Protein AF-A0A9D5STB0-F1 (afdb_monomer_lite)

pLDDT: mean 89.06, std 8.15, range [52.94, 96.62]

Secondary structure (DSSP, 8-state):
-PPPPHHHHHHHHHHHHHTS-TTTS-SSSPPP---PPPHHHHHHHHHHHHHHHT-

Structure (mmCIF, N/CA/C/O backbone):
data_AF-A0A9D5STB0-F1
#
_entry.id   AF-A0A9D5STB0-F1
#
loop_
_atom_site.group_PDB
_atom_site.id
_atom_site.type_symbol
_atom_site.label_atom_id
_atom_site.label_alt_id
_atom_site.label_comp_id
_atom_site.label_asym_id
_atom_site.label_entity_id
_atom_site.label_seq_id
_atom_site.pdbx_PDB_ins_code
_atom_site.Cartn_x
_atom_site.Cartn_y
_atom_site.Cartn_z
_atom_site.occupancy
_atom_site.B_iso_or_equiv
_atom_site.auth_seq_id
_atom_site.auth_comp_id
_atom_site.auth_asym_id
_atom_site.auth_atom_id
_atom_site.pdbx_PDB_model_num
ATOM 1 N N . TYR A 1 1 ? 9.777 21.940 -3.561 1.00 73.94 1 TYR A N 1
ATOM 2 C CA . TYR A 1 1 ? 9.305 20.545 -3.565 1.00 73.94 1 TYR A CA 1
ATOM 3 C C . TYR A 1 1 ? 9.721 19.999 -4.905 1.00 73.94 1 TYR A C 1
ATOM 5 O O . TYR A 1 1 ? 9.293 20.561 -5.905 1.00 73.94 1 TYR A O 1
ATOM 13 N N . GLU A 1 2 ? 10.614 19.018 -4.909 1.00 84.69 2 GLU A N 1
ATOM 14 C CA . GLU A 1 2 ? 11.084 18.399 -6.147 1.00 84.69 2 GLU A CA 1
ATOM 15 C C . GLU A 1 2 ? 10.091 17.315 -6.555 1.00 84.69 2 GLU A C 1
ATOM 17 O O . GLU A 1 2 ? 9.689 16.494 -5.727 1.00 84.69 2 GLU A O 1
ATOM 22 N N . LEU A 1 3 ? 9.662 17.354 -7.814 1.00 90.31 3 LEU A N 1
ATOM 23 C CA . LEU A 1 3 ? 8.772 16.348 -8.378 1.00 90.31 3 LEU A CA 1
ATOM 24 C C . LEU A 1 3 ? 9.611 15.234 -9.009 1.00 90.31 3 LEU A C 1
ATOM 26 O O . LEU A 1 3 ? 10.568 15.544 -9.719 1.00 90.31 3 LEU A O 1
ATOM 30 N N . PRO A 1 4 ? 9.255 13.958 -8.790 1.00 92.50 4 PRO A N 1
ATOM 31 C CA . PRO A 1 4 ? 9.915 12.862 -9.476 1.00 92.50 4 PRO A CA 1
ATOM 32 C C . PRO A 1 4 ? 9.630 12.918 -10.981 1.00 92.50 4 PRO A C 1
ATOM 34 O O . PRO A 1 4 ? 8.583 13.392 -11.432 1.00 92.50 4 PRO A O 1
ATOM 37 N N . THR A 1 5 ? 10.568 12.394 -11.754 1.00 96.25 5 THR A N 1
ATOM 38 C CA . THR A 1 5 ? 10.439 12.189 -13.196 1.00 96.25 5 THR A CA 1
ATOM 39 C C . THR A 1 5 ? 9.399 11.113 -13.515 1.00 96.25 5 THR A C 1
ATOM 41 O O . THR A 1 5 ? 9.024 10.287 -12.676 1.00 96.25 5 THR A O 1
ATOM 44 N N . ILE A 1 6 ? 8.930 11.084 -14.762 1.00 95.25 6 ILE A N 1
ATOM 45 C CA . ILE A 1 6 ? 7.976 10.066 -15.221 1.00 95.25 6 ILE A CA 1
ATOM 46 C C . ILE A 1 6 ? 8.596 8.665 -15.150 1.00 95.25 6 ILE A C 1
ATOM 48 O O . ILE A 1 6 ? 7.909 7.690 -14.837 1.00 95.25 6 ILE A O 1
ATOM 52 N N . GLU A 1 7 ? 9.895 8.562 -15.409 1.00 96.62 7 GLU A N 1
ATOM 53 C CA . GLU A 1 7 ? 10.677 7.334 -15.341 1.00 96.62 7 GLU A CA 1
ATOM 54 C C . GLU A 1 7 ? 10.738 6.796 -13.909 1.00 96.62 7 GLU A C 1
ATOM 56 O O . GLU A 1 7 ? 10.498 5.607 -13.693 1.00 96.62 7 GLU A O 1
ATOM 61 N N . GLU A 1 8 ? 10.980 7.670 -12.930 1.00 95.38 8 GLU A N 1
ATOM 62 C CA . GLU A 1 8 ? 10.991 7.318 -11.507 1.00 95.38 8 GLU A CA 1
ATOM 63 C C . GLU A 1 8 ? 9.610 6.875 -11.024 1.00 95.38 8 GLU A C 1
ATOM 65 O O . GLU A 1 8 ? 9.495 5.850 -10.351 1.00 95.38 8 GLU A O 1
ATOM 70 N N . ILE A 1 9 ? 8.548 7.585 -11.421 1.00 95.25 9 ILE A N 1
ATOM 71 C CA . ILE A 1 9 ? 7.168 7.199 -11.098 1.00 95.25 9 ILE A CA 1
ATOM 72 C C . ILE A 1 9 ? 6.858 5.815 -11.682 1.00 95.25 9 ILE A C 1
ATOM 74 O O . ILE A 1 9 ? 6.339 4.943 -10.983 1.00 95.25 9 ILE A O 1
ATOM 78 N N . ARG A 1 10 ? 7.215 5.574 -12.950 1.00 95.31 10 ARG A N 1
ATOM 79 C CA . ARG A 1 10 ? 6.994 4.281 -13.612 1.00 95.31 10 ARG A CA 1
ATOM 80 C C . ARG A 1 10 ? 7.757 3.154 -12.918 1.00 95.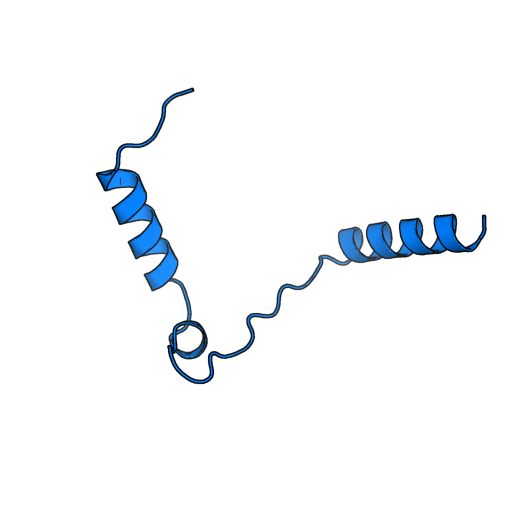31 10 ARG A C 1
ATOM 82 O O . ARG A 1 10 ? 7.186 2.085 -12.701 1.00 95.31 10 ARG A O 1
ATOM 89 N N . ALA A 1 11 ? 9.028 3.378 -12.588 1.00 96.44 11 ALA A N 1
ATOM 90 C CA . ALA A 1 11 ? 9.857 2.399 -11.894 1.00 96.44 11 ALA A CA 1
ATOM 91 C C . ALA A 1 11 ? 9.289 2.073 -10.507 1.00 96.44 11 ALA A C 1
ATOM 93 O O . ALA A 1 11 ? 9.183 0.899 -10.150 1.00 96.44 11 ALA A O 1
ATOM 94 N N . HIS A 1 12 ? 8.846 3.094 -9.770 1.00 95.00 12 HIS A N 1
ATOM 95 C CA . HIS A 1 12 ? 8.212 2.931 -8.468 1.00 95.00 12 HIS A CA 1
ATOM 96 C C . HIS A 1 12 ? 6.935 2.091 -8.560 1.00 95.00 12 HIS A C 1
ATOM 98 O O . HIS A 1 12 ? 6.820 1.083 -7.868 1.00 95.00 12 HIS A O 1
ATOM 104 N N . CYS A 1 13 ? 6.011 2.439 -9.463 1.00 93.44 13 CYS A N 1
ATOM 105 C CA . CYS A 1 13 ? 4.778 1.676 -9.656 1.00 93.44 13 CYS A CA 1
ATOM 106 C C . CYS A 1 13 ? 5.056 0.213 -10.018 1.00 93.44 13 CYS A C 1
ATOM 108 O O . CYS A 1 13 ? 4.400 -0.680 -9.488 1.00 93.44 13 CYS A O 1
ATOM 110 N N . LYS A 1 14 ? 6.042 -0.047 -10.889 1.00 93.94 14 LYS A N 1
ATOM 111 C CA . LYS A 1 14 ? 6.427 -1.414 -11.258 1.00 93.94 14 LYS A CA 1
ATOM 112 C C . LYS A 1 14 ? 6.920 -2.202 -10.040 1.00 93.94 14 LYS A C 1
ATOM 114 O O . LYS A 1 14 ? 6.416 -3.293 -9.793 1.00 93.94 14 LYS A O 1
ATOM 119 N N . ALA A 1 15 ? 7.829 -1.627 -9.255 1.00 94.44 15 ALA A N 1
ATOM 120 C CA . ALA A 1 15 ? 8.353 -2.264 -8.049 1.00 94.44 15 ALA A CA 1
ATOM 121 C C . ALA A 1 15 ? 7.259 -2.513 -6.991 1.00 94.44 15 ALA A C 1
ATOM 123 O O . ALA A 1 15 ? 7.244 -3.558 -6.342 1.00 94.44 15 ALA A O 1
ATOM 124 N N . SER A 1 16 ? 6.309 -1.585 -6.830 1.00 90.06 16 SER A N 1
ATOM 125 C CA . SER A 1 16 ? 5.168 -1.766 -5.924 1.00 90.06 16 SER A CA 1
ATOM 126 C C . SER A 1 16 ? 4.232 -2.890 -6.368 1.00 90.06 16 SER A C 1
ATOM 128 O O . SER A 1 16 ? 3.728 -3.622 -5.528 1.00 90.06 16 SER A O 1
ATOM 130 N N . LEU A 1 17 ? 3.997 -3.054 -7.672 1.00 89.69 17 LEU A N 1
ATOM 131 C CA . LEU A 1 17 ? 3.166 -4.147 -8.189 1.00 89.69 17 LEU A CA 1
ATOM 132 C C . LEU A 1 17 ? 3.864 -5.509 -8.073 1.00 89.69 17 LEU A C 1
ATOM 134 O O . LEU A 1 17 ? 3.204 -6.522 -7.844 1.00 89.69 17 LEU A O 1
ATOM 138 N N . GLU A 1 18 ? 5.190 -5.545 -8.210 1.00 91.88 18 GLU A N 1
ATOM 139 C CA . GLU A 1 18 ? 5.990 -6.762 -8.026 1.00 91.88 18 GLU A CA 1
ATOM 140 C C . GLU A 1 18 ? 5.951 -7.283 -6.581 1.00 91.88 18 GLU A C 1
ATOM 142 O O . GLU A 1 18 ? 6.039 -8.491 -6.376 1.00 91.88 18 GLU A O 1
ATOM 147 N N . SER A 1 19 ? 5.758 -6.415 -5.581 1.00 90.31 19 SER A N 1
ATOM 148 C CA . SER A 1 19 ? 5.657 -6.832 -4.173 1.00 90.31 19 SER A CA 1
ATOM 149 C C . SER A 1 19 ? 4.273 -7.359 -3.766 1.00 90.31 19 SER A C 1
ATOM 151 O O . SER A 1 19 ? 4.118 -7.892 -2.665 1.00 90.31 19 SER A O 1
ATOM 153 N N . MET A 1 20 ? 3.267 -7.242 -4.638 1.00 89.62 20 MET A N 1
ATOM 154 C CA . MET A 1 20 ? 1.903 -7.713 -4.386 1.00 89.62 20 MET A CA 1
ATOM 155 C C . MET A 1 20 ? 1.692 -9.154 -4.864 1.00 89.62 20 MET A C 1
ATOM 157 O O . MET A 1 20 ? 2.240 -9.578 -5.885 1.00 89.62 20 MET A O 1
ATOM 161 N N . TRP A 1 21 ? 0.829 -9.888 -4.157 1.00 86.00 21 TRP A N 1
ATOM 162 C CA . TRP A 1 21 ? 0.449 -11.263 -4.500 1.00 86.00 21 TRP A CA 1
ATOM 163 C C . TRP A 1 21 ? -0.371 -11.334 -5.796 1.00 86.00 21 TRP A C 1
ATOM 165 O O . TRP A 1 21 ? -1.186 -10.451 -6.081 1.00 86.00 21 TRP A O 1
ATOM 175 N N . ASP A 1 22 ? -0.165 -12.391 -6.584 1.00 84.19 22 ASP A N 1
ATOM 176 C CA . ASP A 1 22 ? -0.784 -12.572 -7.906 1.00 84.19 22 ASP A CA 1
ATOM 177 C C . ASP A 1 22 ? -2.315 -12.652 -7.833 1.00 84.19 22 ASP A C 1
ATOM 179 O O . ASP A 1 22 ? -3.015 -12.141 -8.705 1.00 84.19 22 ASP A O 1
ATOM 183 N N . GLU A 1 23 ? -2.844 -13.189 -6.739 1.00 83.75 23 GLU A N 1
ATOM 184 C CA . GLU A 1 23 ? -4.265 -13.307 -6.421 1.00 83.75 23 GLU A CA 1
ATOM 185 C C . GLU A 1 23 ? -4.991 -11.960 -6.330 1.00 83.75 23 GLU A C 1
ATOM 187 O O . GLU A 1 23 ? -6.166 -11.855 -6.697 1.00 83.75 23 GLU A O 1
ATOM 192 N N . VAL A 1 24 ? -4.295 -10.930 -5.843 1.00 83.44 24 VAL A N 1
ATOM 193 C CA . VAL A 1 24 ? -4.816 -9.559 -5.729 1.00 83.44 24 VAL A CA 1
ATOM 194 C C . VAL A 1 24 ? -4.716 -8.835 -7.077 1.00 83.44 24 VAL A C 1
ATOM 196 O O . VAL A 1 24 ? -5.49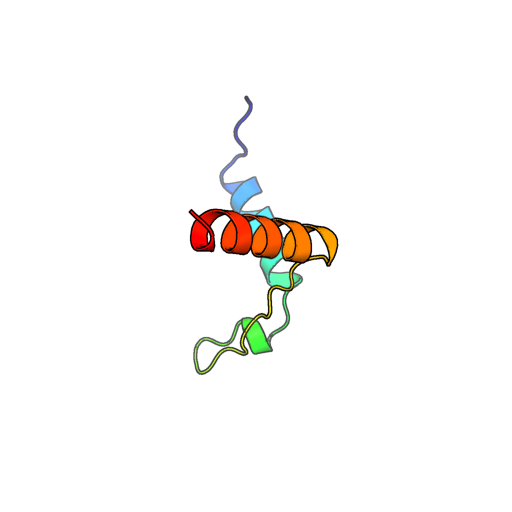9 -7.930 -7.350 1.00 83.44 24 VAL A O 1
ATOM 199 N N . LYS A 1 25 ? -3.788 -9.258 -7.948 1.00 83.94 25 LYS A N 1
ATOM 200 C CA . LYS A 1 25 ? -3.532 -8.661 -9.270 1.00 83.94 25 LYS A CA 1
ATOM 201 C C . LYS A 1 25 ? -4.411 -9.229 -10.394 1.00 83.94 25 LYS A C 1
ATOM 203 O O . LYS A 1 25 ? -4.313 -8.756 -11.525 1.00 83.94 25 LYS A O 1
ATOM 208 N N . ARG A 1 26 ? -5.244 -10.244 -10.130 1.00 89.06 26 ARG A N 1
ATOM 209 C CA . ARG A 1 26 ? -6.103 -10.859 -11.160 1.00 89.06 26 ARG A CA 1
ATOM 210 C C . ARG A 1 26 ? -7.124 -9.857 -11.707 1.00 89.06 26 ARG A C 1
ATOM 212 O O . ARG A 1 26 ? -7.774 -9.159 -10.936 1.00 89.06 26 ARG A O 1
ATOM 219 N N . PHE A 1 27 ? -7.307 -9.840 -13.029 1.00 84.31 27 PHE A N 1
ATOM 220 C CA . PHE A 1 27 ? -8.321 -9.003 -13.685 1.00 84.31 27 PHE A CA 1
ATOM 221 C C . PHE A 1 27 ? -9.748 -9.500 -13.426 1.00 84.31 27 PHE A C 1
ATOM 223 O O . PHE A 1 27 ? -10.644 -8.690 -13.205 1.00 84.31 27 PHE A O 1
ATOM 230 N N . ASP A 1 28 ? -9.935 -10.821 -13.383 1.00 77.62 28 ASP A N 1
ATOM 231 C CA . ASP A 1 28 ? -11.211 -11.455 -13.063 1.00 77.62 28 ASP A CA 1
ATOM 232 C C . ASP A 1 28 ? -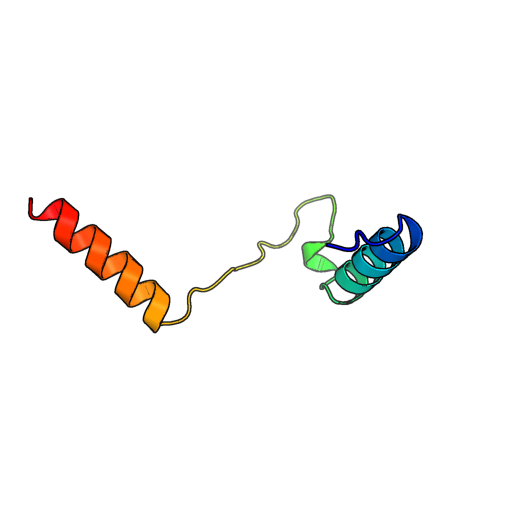11.187 -12.032 -11.645 1.00 77.62 28 ASP A C 1
ATOM 234 O O . ASP A 1 28 ? -10.283 -12.785 -11.270 1.00 77.62 28 ASP A O 1
ATOM 238 N N . ASN A 1 29 ? -12.208 -11.684 -10.858 1.00 82.12 29 ASN A N 1
ATOM 239 C CA . ASN A 1 29 ? -12.388 -12.109 -9.467 1.00 82.12 29 ASN A CA 1
ATOM 240 C C . ASN A 1 29 ? -11.123 -11.912 -8.587 1.00 82.12 29 ASN A C 1
ATOM 242 O O . ASN A 1 29 ? -10.554 -12.897 -8.090 1.00 82.12 29 ASN A O 1
ATOM 246 N N . PRO A 1 30 ? -10.637 -10.667 -8.399 1.00 86.62 30 PRO A N 1
ATOM 247 C CA . PRO A 1 30 ? -9.489 -10.397 -7.533 1.00 86.62 30 PRO A CA 1
ATOM 248 C C . PRO A 1 30 ? -9.794 -10.777 -6.080 1.00 86.62 30 PRO A C 1
ATOM 2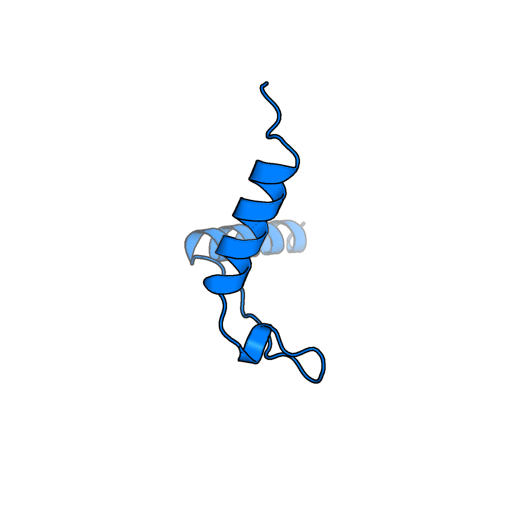50 O O . PRO A 1 30 ? -10.917 -10.615 -5.600 1.00 86.62 30 PRO A O 1
ATOM 253 N N . HIS A 1 31 ? -8.791 -11.274 -5.354 1.00 81.06 31 HIS A N 1
ATOM 254 C CA . HIS A 1 31 ? -8.945 -11.488 -3.915 1.00 81.06 31 HIS A CA 1
ATOM 255 C C . HIS A 1 31 ? -9.070 -10.149 -3.182 1.00 81.06 31 HIS A C 1
ATOM 257 O O . HIS A 1 31 ? -8.316 -9.211 -3.442 1.00 81.06 31 HIS A O 1
ATOM 263 N N . ASN A 1 32 ? -10.004 -10.077 -2.230 1.00 84.06 32 ASN A N 1
ATOM 264 C CA . ASN A 1 32 ? -10.187 -8.892 -1.398 1.00 84.06 32 ASN A CA 1
ATOM 265 C C . ASN A 1 32 ? -8.916 -8.609 -0.587 1.00 84.06 32 ASN A C 1
ATOM 267 O O . ASN A 1 32 ? -8.495 -9.430 0.229 1.00 84.06 32 ASN A O 1
ATOM 271 N N . TYR A 1 33 ? -8.333 -7.428 -0.792 1.00 82.25 33 TYR A N 1
ATOM 272 C CA . TYR A 1 33 ? -7.207 -6.946 -0.003 1.00 82.25 33 TYR A CA 1
ATOM 273 C C . TYR A 1 33 ? -7.724 -6.337 1.304 1.00 82.25 33 TYR A C 1
ATOM 275 O O . TYR A 1 33 ? -8.267 -5.230 1.319 1.00 82.25 33 TYR A O 1
ATOM 283 N N . TYR A 1 34 ? -7.603 -7.082 2.403 1.00 81.88 34 TYR A N 1
ATOM 284 C CA . TYR A 1 34 ? -8.044 -6.615 3.714 1.00 81.88 34 TYR A CA 1
ATOM 285 C C . TYR A 1 34 ? -7.085 -5.555 4.255 1.00 81.88 34 TYR A C 1
ATOM 287 O O . TYR A 1 34 ? -5.880 -5.777 4.364 1.00 81.88 34 TYR A O 1
ATOM 295 N N . VAL A 1 35 ? -7.639 -4.393 4.602 1.00 85.56 35 VAL A N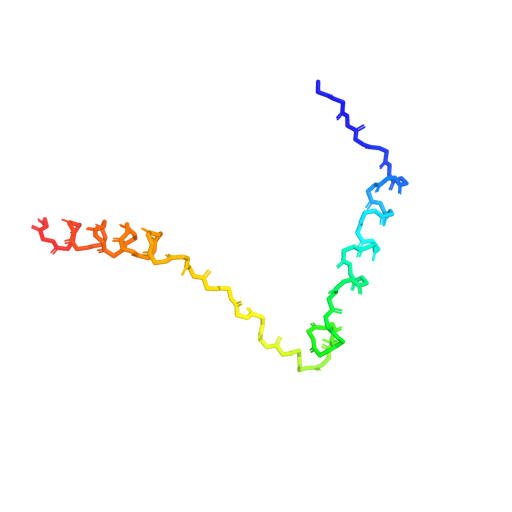 1
ATOM 296 C CA . VAL A 1 35 ? -6.902 -3.305 5.247 1.00 85.56 35 VAL A CA 1
ATOM 297 C C . VAL A 1 35 ? -7.378 -3.200 6.685 1.00 85.56 35 VAL A C 1
ATOM 299 O O . VAL A 1 35 ? -8.437 -2.631 6.961 1.00 85.56 35 VAL A O 1
ATOM 302 N N . ASP A 1 36 ? -6.583 -3.753 7.595 1.00 90.12 36 ASP A N 1
ATOM 303 C CA . ASP A 1 36 ? -6.885 -3.719 9.018 1.00 90.12 36 ASP A CA 1
ATOM 304 C C . ASP A 1 36 ? -6.420 -2.417 9.665 1.00 90.12 36 ASP A C 1
ATOM 306 O O . ASP A 1 36 ? -5.381 -1.835 9.339 1.00 90.12 36 ASP A O 1
ATOM 310 N N . LEU A 1 37 ? -7.216 -1.954 10.626 1.00 91.69 37 LEU A N 1
ATOM 311 C CA . LEU A 1 37 ? -6.839 -0.837 11.475 1.00 91.69 37 LEU A CA 1
ATOM 312 C C . LEU A 1 37 ? -5.977 -1.362 12.618 1.00 91.69 37 LEU A C 1
ATOM 314 O O . LEU A 1 37 ? -6.307 -2.366 13.247 1.00 91.69 37 LEU A O 1
ATOM 318 N N . SER A 1 38 ? -4.919 -0.626 12.959 1.00 94.62 38 SER A N 1
ATOM 319 C CA . SER A 1 38 ? -4.257 -0.852 14.242 1.00 94.62 38 SER A CA 1
ATOM 320 C C . SER A 1 38 ? -5.260 -0.647 15.379 1.00 94.62 38 SER A C 1
ATOM 322 O O . SER A 1 38 ? -6.155 0.200 15.281 1.00 94.62 38 SER A O 1
ATOM 324 N N . GLN A 1 39 ? -5.092 -1.383 16.480 1.00 94.25 39 GLN A N 1
ATOM 325 C CA . GLN A 1 39 ? -6.014 -1.321 17.619 1.00 94.25 39 GLN A CA 1
ATOM 326 C C . GLN A 1 39 ? -6.264 0.123 18.079 1.00 94.25 39 GLN A C 1
ATOM 328 O O . GLN A 1 39 ? -7.404 0.557 18.202 1.00 94.25 39 GLN A O 1
ATOM 333 N N . LYS A 1 40 ? -5.194 0.920 18.200 1.00 96.25 40 LYS A N 1
ATOM 334 C CA . LYS A 1 40 ? -5.271 2.334 18.591 1.00 96.25 40 LYS A CA 1
ATOM 335 C C . LYS A 1 40 ? -6.129 3.177 17.637 1.00 96.25 40 LYS A C 1
ATOM 337 O O . LYS A 1 40 ? -6.856 4.062 18.084 1.00 96.25 40 LYS A O 1
ATOM 342 N N . LEU A 1 41 ? -6.031 2.938 16.328 1.00 95.44 41 LEU A N 1
ATOM 343 C CA . LEU A 1 41 ? -6.811 3.665 15.324 1.00 95.44 41 LEU A CA 1
ATOM 344 C C . LEU A 1 41 ? -8.280 3.230 15.339 1.00 95.44 41 LEU A C 1
ATOM 346 O O . LEU A 1 41 ? -9.177 4.067 15.216 1.00 95.44 41 LEU A O 1
ATOM 350 N N . TRP A 1 42 ? -8.523 1.935 15.531 1.00 95.19 42 TRP A N 1
ATOM 351 C CA . TRP A 1 42 ? -9.866 1.398 15.697 1.00 95.19 42 TRP A CA 1
ATOM 352 C C . TRP A 1 42 ? -10.553 1.987 16.937 1.00 95.19 42 TRP A C 1
ATOM 354 O O . TRP A 1 42 ? -11.670 2.498 16.830 1.00 95.19 42 TRP A O 1
ATOM 364 N N . ASP A 1 43 ? -9.855 2.022 18.077 1.00 95.94 43 ASP A N 1
ATOM 365 C CA . ASP A 1 43 ? -10.353 2.588 19.336 1.00 95.94 43 ASP A CA 1
ATOM 366 C C . ASP A 1 43 ? -10.693 4.074 19.189 1.00 95.94 43 ASP A C 1
ATOM 368 O O . ASP A 1 43 ? -11.747 4.528 19.645 1.00 95.94 43 ASP A O 1
ATOM 372 N N . LEU A 1 44 ? -9.834 4.836 18.500 1.00 95.88 44 LEU A N 1
ATOM 373 C CA . LEU A 1 44 ? -10.077 6.246 18.206 1.00 95.88 44 LEU A CA 1
ATOM 374 C C . LEU A 1 44 ? -11.346 6.429 17.363 1.00 95.88 44 LEU A C 1
ATOM 376 O O . LEU A 1 44 ? -12.231 7.200 17.745 1.00 95.88 44 LEU A O 1
ATOM 380 N N . LYS A 1 45 ? -11.460 5.697 16.245 1.00 93.38 45 LYS A N 1
ATOM 381 C CA . LYS A 1 45 ? -12.632 5.739 15.357 1.00 93.38 45 LYS A CA 1
ATOM 382 C C . LYS A 1 45 ? -13.908 5.412 16.132 1.00 93.38 45 LYS A C 1
ATOM 384 O O . LYS A 1 45 ? -14.889 6.154 16.064 1.00 93.38 45 LYS A O 1
ATOM 389 N N . TYR A 1 46 ? -13.895 4.319 16.888 1.00 94.69 46 TYR A N 1
ATOM 390 C CA . TYR A 1 46 ? -15.058 3.864 17.639 1.00 94.69 46 TYR A CA 1
ATOM 391 C C . TYR A 1 46 ? -15.434 4.838 18.765 1.00 94.69 46 TYR A C 1
ATOM 393 O O . TYR A 1 46 ? -16.614 5.143 18.958 1.00 94.69 46 TYR A O 1
ATOM 401 N N . GLY A 1 47 ? -14.440 5.407 19.451 1.00 95.81 47 GLY A N 1
ATOM 402 C CA . GLY A 1 47 ? -14.636 6.442 20.462 1.00 95.81 47 GLY A CA 1
ATOM 403 C C . GLY A 1 47 ? -15.284 7.710 19.900 1.00 95.81 47 GLY A C 1
ATOM 404 O O . GLY A 1 47 ? -16.195 8.258 20.522 1.00 95.81 47 GLY A O 1
ATOM 405 N N . MET A 1 48 ? -14.872 8.159 18.710 1.00 95.69 48 MET A N 1
ATOM 406 C CA . MET A 1 48 ? -15.487 9.308 18.033 1.00 95.69 48 MET A CA 1
ATOM 407 C C . MET A 1 48 ? -16.944 9.030 17.642 1.00 95.69 48 MET A C 1
ATOM 409 O O . MET A 1 48 ? -17.816 9.855 17.914 1.00 95.69 48 MET A O 1
ATOM 413 N N . ILE A 1 49 ? -17.226 7.850 17.078 1.00 95.69 49 ILE A N 1
ATOM 414 C CA . ILE A 1 49 ? -18.588 7.446 16.697 1.00 95.69 49 ILE A CA 1
ATOM 415 C C . ILE A 1 49 ? -19.511 7.411 17.921 1.00 95.69 49 ILE A C 1
ATOM 417 O O . ILE A 1 49 ? -20.625 7.931 17.863 1.00 95.69 49 ILE A O 1
ATOM 421 N N . LYS A 1 50 ? -19.057 6.850 19.049 1.00 94.44 50 LYS A N 1
ATOM 422 C CA . LYS A 1 50 ? -19.838 6.837 20.296 1.00 94.44 50 LYS A CA 1
ATOM 423 C C . LYS A 1 50 ? -20.170 8.244 20.783 1.00 94.44 50 LYS A C 1
ATOM 425 O O . LYS A 1 50 ? -21.325 8.516 21.086 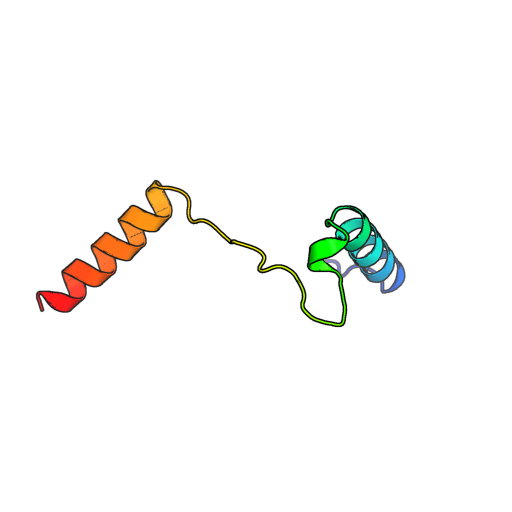1.00 94.44 50 LYS A O 1
ATOM 430 N N . LYS A 1 51 ? -19.185 9.146 20.822 1.00 92.94 51 LYS A N 1
ATOM 431 C CA . LYS A 1 51 ? -19.389 10.533 21.276 1.00 92.94 51 LYS A CA 1
ATOM 432 C C . LYS A 1 51 ? -20.438 11.270 20.443 1.00 92.94 51 LYS A C 1
ATOM 434 O O . LYS A 1 51 ? -21.239 12.000 21.011 1.00 92.94 51 LYS A O 1
ATOM 439 N N . GLN A 1 52 ? -20.456 11.054 19.127 1.00 89.69 52 GLN A N 1
ATOM 440 C CA . GLN A 1 52 ? -21.437 11.684 18.242 1.00 89.69 52 GLN A CA 1
ATOM 441 C C . GLN A 1 52 ? -22.843 11.081 18.378 1.00 89.69 52 GLN A C 1
ATOM 443 O O . GLN A 1 52 ? -23.820 11.791 18.189 1.00 89.69 52 GLN A O 1
ATOM 448 N N . ARG A 1 53 ? -22.958 9.788 18.712 1.00 82.06 53 ARG A N 1
ATOM 449 C CA . ARG A 1 53 ? -24.250 9.104 18.916 1.00 82.06 53 ARG A CA 1
ATOM 450 C C . ARG A 1 53 ? -24.925 9.425 20.255 1.00 82.06 53 ARG A C 1
ATOM 452 O O . ARG A 1 53 ? -26.099 9.116 20.409 1.00 82.06 53 ARG A O 1
ATOM 459 N N . HIS A 1 54 ? -24.186 9.974 21.219 1.00 65.44 54 HIS A N 1
ATOM 460 C CA . HIS A 1 54 ? -24.691 10.378 22.539 1.00 65.44 54 HIS A CA 1
ATOM 461 C C . HIS A 1 54 ? -24.911 11.899 22.668 1.00 65.44 54 HIS A C 1
ATOM 463 O O . HIS A 1 54 ? -25.104 12.392 23.778 1.00 65.44 54 HIS A O 1
ATOM 469 N N . LYS A 1 55 ? -24.855 12.627 21.549 1.00 52.94 55 LYS A N 1
ATOM 470 C CA . LYS A 1 55 ? -25.293 14.020 21.407 1.00 52.94 55 LYS A CA 1
ATOM 471 C C . LYS A 1 55 ? -26.680 14.049 20.783 1.00 52.94 55 LYS A C 1
ATOM 473 O O . LYS A 1 55 ? -27.434 14.973 21.145 1.00 52.94 55 LYS A O 1
#

Radius of gyration: 18.82 Å; chains: 1; bounding box: 36×34×38 Å

Sequence (55 aa):
YELPTIEEIRAHCKASLESMWDEVKRFDNPHNYYVDLSQKLWDLKYGMIKKQRHK

Foldseek 3Di:
DDDDDPVVVVVVVVVVVVPDDVQQVDPPNRDDDDDDDDPVRVCVVVVVVVVVVVD